Protein AF-A0A822BV31-F1 (afdb_monomer_lite)

pLDDT: mean 76.78, std 13.05, range [40.81, 90.94]

Structure (mmCIF, N/CA/C/O backbone):
data_AF-A0A822BV31-F1
#
_ent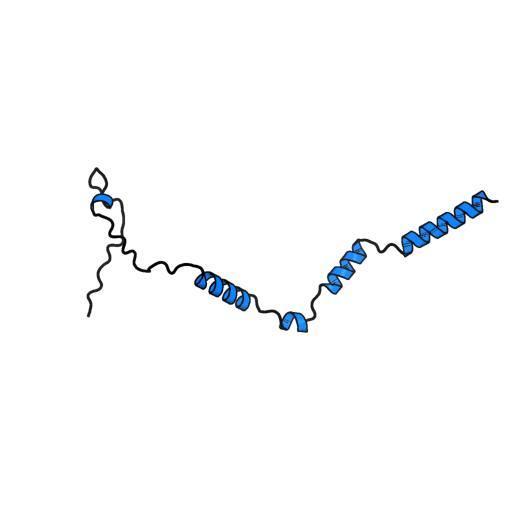ry.id   AF-A0A822BV31-F1
#
loop_
_atom_site.group_PDB
_atom_site.id
_atom_site.type_symbol
_atom_site.label_atom_id
_atom_site.label_alt_id
_atom_site.label_comp_id
_atom_site.label_asym_id
_atom_site.label_entity_id
_atom_site.label_seq_id
_atom_site.pdbx_PDB_ins_code
_atom_site.Cartn_x
_atom_site.Cartn_y
_atom_site.Cartn_z
_atom_site.occupancy
_atom_site.B_iso_or_equiv
_atom_site.auth_seq_id
_atom_site.auth_comp_id
_atom_site.auth_asym_id
_atom_site.auth_atom_id
_atom_site.pdbx_PDB_model_num
ATOM 1 N N . LYS A 1 1 ? -36.208 5.962 49.472 1.00 58.75 1 LYS A N 1
ATOM 2 C CA . LYS A 1 1 ? -35.424 4.729 49.214 1.00 58.75 1 LYS A CA 1
ATOM 3 C C . LYS A 1 1 ? -35.246 4.485 47.713 1.00 58.75 1 LYS A C 1
ATOM 5 O O . LYS A 1 1 ? -34.109 4.475 47.282 1.00 58.75 1 LYS A O 1
ATOM 10 N N . GLU A 1 2 ? -36.312 4.493 46.909 1.00 60.84 2 GLU A N 1
ATOM 11 C CA . GLU A 1 2 ? -36.282 4.353 45.431 1.00 60.84 2 GLU A CA 1
ATOM 12 C C . GLU A 1 2 ? -35.221 5.186 44.676 1.00 60.84 2 GLU A C 1
ATOM 14 O O . GLU A 1 2 ? -34.522 4.681 43.805 1.00 60.84 2 GLU A O 1
ATOM 19 N N . LYS A 1 3 ? -35.036 6.468 45.026 1.00 68.38 3 LYS A N 1
ATOM 20 C CA . LYS A 1 3 ? -34.039 7.334 44.360 1.00 68.38 3 LYS A CA 1
ATOM 21 C C . LYS A 1 3 ? -32.580 6.904 44.583 1.00 68.38 3 LYS A C 1
ATOM 23 O O . LYS A 1 3 ? -31.730 7.246 43.764 1.00 68.38 3 LYS A O 1
ATOM 28 N N . LEU A 1 4 ? -32.287 6.199 45.679 1.00 71.12 4 LEU A N 1
ATOM 29 C CA . LEU A 1 4 ? -30.947 5.679 45.974 1.00 71.12 4 LEU A CA 1
ATOM 30 C C . LEU A 1 4 ? -30.663 4.423 45.141 1.00 71.12 4 LEU A C 1
ATOM 32 O O . LEU A 1 4 ? -29.618 4.350 44.506 1.00 71.12 4 LEU A O 1
ATOM 36 N N . GLU A 1 5 ? -31.634 3.518 45.025 1.00 80.75 5 GLU A N 1
ATOM 37 C CA . GLU A 1 5 ? -31.507 2.296 44.215 1.00 80.75 5 GLU A CA 1
ATOM 38 C C . GLU A 1 5 ? -31.319 2.606 42.723 1.00 80.75 5 GLU A C 1
ATOM 40 O O . GLU A 1 5 ? -30.442 2.049 42.062 1.00 80.75 5 GLU A O 1
ATOM 45 N N . VAL A 1 6 ? -32.069 3.577 42.187 1.00 80.94 6 VAL A N 1
ATOM 46 C CA . VAL A 1 6 ? -31.901 4.026 40.792 1.00 80.94 6 VAL A CA 1
ATOM 47 C C . VAL A 1 6 ? -30.498 4.596 40.547 1.00 80.94 6 VAL A C 1
ATOM 49 O O . VAL A 1 6 ? -29.940 4.440 39.457 1.00 80.94 6 VAL A O 1
ATOM 52 N N . ARG A 1 7 ? -29.905 5.258 41.547 1.00 83.88 7 ARG A N 1
ATOM 53 C CA . ARG A 1 7 ? -28.551 5.813 41.449 1.00 83.88 7 ARG A CA 1
ATOM 54 C C . ARG A 1 7 ? -27.500 4.703 41.425 1.00 83.88 7 ARG A C 1
ATOM 56 O O . ARG A 1 7 ? -26.632 4.738 40.557 1.00 83.88 7 ARG A O 1
ATOM 63 N N . GLU A 1 8 ? -27.634 3.702 42.288 1.00 86.38 8 GLU A N 1
ATOM 64 C CA . GLU A 1 8 ? -26.735 2.542 42.334 1.00 86.38 8 GLU A CA 1
ATOM 65 C C . GLU A 1 8 ? -26.763 1.730 41.033 1.00 86.38 8 GLU A C 1
ATOM 67 O O . GLU A 1 8 ? -25.716 1.343 40.511 1.00 86.38 8 GLU A O 1
ATOM 72 N N . VAL A 1 9 ? -27.949 1.513 40.455 1.00 89.31 9 VAL A N 1
ATOM 73 C CA . VAL A 1 9 ? -28.087 0.810 39.169 1.00 89.31 9 VAL A CA 1
ATOM 74 C C . VAL A 1 9 ? -27.418 1.594 38.036 1.00 89.31 9 VAL A C 1
ATOM 76 O O . VAL A 1 9 ? -26.681 1.017 37.236 1.00 89.31 9 VAL A O 1
ATOM 79 N N . ARG A 1 10 ? -27.609 2.918 37.980 1.00 88.81 10 ARG A N 1
ATOM 80 C CA . ARG A 1 10 ? -26.950 3.775 36.976 1.00 88.81 10 ARG A CA 1
ATOM 81 C C . ARG A 1 10 ? -25.433 3.756 37.109 1.00 88.81 10 ARG A C 1
ATOM 83 O O . ARG A 1 10 ? -24.733 3.782 36.100 1.00 88.81 10 ARG A O 1
ATOM 90 N N . GLU A 1 11 ? -24.927 3.726 38.332 1.00 90.94 11 GLU A N 1
ATOM 91 C CA . GLU A 1 11 ? -23.493 3.686 38.603 1.00 90.94 11 GLU A CA 1
ATOM 92 C C . GLU A 1 11 ? -22.882 2.353 38.162 1.00 90.94 11 GLU A C 1
ATOM 94 O O . GLU A 1 11 ? -21.874 2.350 37.456 1.00 90.94 11 GLU A O 1
ATOM 99 N N . LYS A 1 12 ? -23.566 1.231 38.426 1.00 90.25 12 LYS A N 1
ATOM 100 C CA . LYS A 1 12 ? -23.186 -0.089 37.895 1.00 90.25 12 LYS A CA 1
ATOM 101 C C . LYS A 1 12 ? -23.145 -0.118 36.365 1.00 90.25 12 LYS A C 1
ATOM 103 O O . LYS A 1 12 ? -22.194 -0.646 35.796 1.00 90.25 12 LYS A O 1
ATOM 108 N N . ILE A 1 13 ? -24.136 0.475 35.695 1.00 90.06 13 ILE A N 1
ATOM 109 C CA . ILE A 1 13 ? -24.173 0.545 34.223 1.00 90.06 13 ILE A CA 1
ATOM 110 C C . ILE A 1 13 ? -22.996 1.365 33.683 1.00 90.06 13 ILE A C 1
ATOM 112 O O . ILE A 1 13 ? -22.350 0.946 32.727 1.00 90.06 13 ILE A O 1
ATOM 116 N N . LYS A 1 14 ? -22.675 2.504 34.309 1.00 89.31 14 LYS A N 1
ATOM 117 C CA . LYS A 1 14 ? -21.524 3.329 33.910 1.00 89.31 14 LYS A CA 1
ATOM 118 C C . LYS A 1 14 ? -20.204 2.582 34.061 1.00 89.31 14 LYS A C 1
ATOM 120 O O . LYS A 1 14 ? -19.396 2.607 33.141 1.00 89.31 14 LYS A O 1
ATOM 125 N N . GLN A 1 15 ? -20.006 1.898 35.186 1.00 88.75 15 GLN A N 1
ATOM 126 C CA . GLN A 1 15 ? -18.801 1.095 35.406 1.00 88.75 15 GLN A CA 1
ATOM 127 C C . GLN A 1 15 ? -18.683 -0.029 34.375 1.00 88.75 15 GLN A C 1
ATOM 129 O O . GLN A 1 15 ? -17.609 -0.259 33.830 1.00 88.75 15 GLN A O 1
ATOM 134 N N . ARG A 1 16 ? -19.802 -0.675 34.033 1.00 86.69 16 ARG A N 1
ATOM 135 C CA . ARG A 1 16 ? -19.835 -1.689 32.979 1.00 86.69 16 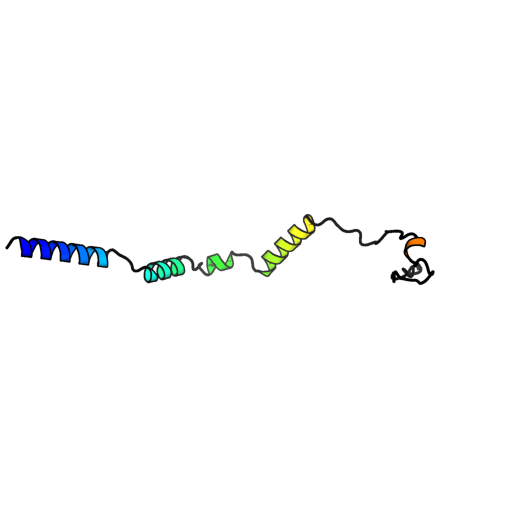ARG A CA 1
ATOM 136 C C . ARG A 1 16 ? -19.449 -1.117 31.614 1.00 86.69 16 ARG A C 1
ATOM 138 O O . ARG A 1 16 ? -18.607 -1.699 30.946 1.00 86.69 16 ARG A O 1
ATOM 145 N N . ALA A 1 17 ? -19.993 0.043 31.244 1.00 85.00 17 ALA A N 1
ATOM 146 C CA . ALA A 1 17 ? -19.651 0.710 29.990 1.00 85.00 17 ALA A CA 1
ATOM 147 C C . ALA A 1 17 ? -18.162 1.084 29.921 1.00 85.00 17 ALA A C 1
ATOM 149 O O . ALA A 1 17 ? -17.539 0.897 28.883 1.00 85.00 17 ALA A O 1
ATOM 150 N N . ILE A 1 18 ? -17.575 1.561 31.023 1.00 86.50 18 ILE A N 1
ATOM 151 C CA . ILE A 1 18 ? -16.140 1.880 31.094 1.00 86.50 18 ILE A CA 1
ATOM 152 C C . ILE A 1 18 ? -15.290 0.609 30.958 1.00 86.50 18 ILE A C 1
ATOM 154 O O . ILE A 1 18 ? -14.300 0.623 30.236 1.00 86.50 18 ILE A O 1
ATOM 158 N N . ASN A 1 19 ? -15.689 -0.489 31.605 1.00 82.94 19 ASN A N 1
ATOM 159 C CA . ASN A 1 19 ? -14.956 -1.757 31.559 1.00 82.94 19 ASN A CA 1
ATOM 160 C C . ASN A 1 19 ? -15.041 -2.456 30.194 1.00 82.94 19 ASN A C 1
ATOM 162 O O . ASN A 1 19 ? -14.090 -3.117 29.790 1.00 82.94 19 ASN A O 1
ATOM 166 N N . GLU A 1 20 ? -16.177 -2.338 29.503 1.00 79.81 20 GLU A N 1
ATOM 167 C CA . GLU A 1 20 ? -16.387 -2.915 28.169 1.00 79.81 20 GLU A CA 1
ATOM 168 C C . GLU A 1 20 ? -15.815 -2.026 27.052 1.00 79.81 20 GLU A C 1
ATOM 170 O O . GLU A 1 20 ? -15.512 -2.521 25.968 1.00 79.81 20 GLU A O 1
ATOM 175 N N . THR A 1 21 ? -15.634 -0.723 27.302 1.00 86.25 21 THR A N 1
ATOM 176 C CA . THR A 1 21 ? -15.044 0.197 26.324 1.00 86.25 21 THR A CA 1
ATOM 177 C C . THR A 1 21 ? -13.528 0.086 26.355 1.00 86.25 21 THR A C 1
ATOM 179 O O . THR A 1 21 ? -12.857 0.644 27.225 1.00 86.25 21 THR A O 1
ATOM 182 N N . THR A 1 22 ? -12.963 -0.584 25.358 1.00 82.69 22 THR A N 1
ATOM 183 C CA . THR A 1 22 ? -11.524 -0.539 25.110 1.00 82.69 22 THR A CA 1
ATOM 184 C C . THR A 1 22 ? -11.123 0.893 24.736 1.00 82.69 22 THR A C 1
ATOM 186 O O . THR A 1 22 ? -11.697 1.461 23.802 1.00 82.69 22 THR A O 1
ATOM 189 N N . PRO A 1 23 ? -10.149 1.516 25.425 1.00 86.81 23 PRO A N 1
ATOM 190 C CA . PRO A 1 23 ? -9.672 2.837 25.040 1.00 86.81 23 PRO A CA 1
ATOM 191 C C . PRO A 1 23 ? -9.118 2.821 23.614 1.00 86.81 23 PRO A C 1
ATOM 193 O O . PRO A 1 23 ? -8.380 1.908 23.251 1.00 86.81 23 PRO A O 1
ATOM 196 N N . ILE A 1 24 ? -9.408 3.867 22.835 1.00 81.75 24 ILE A N 1
ATOM 197 C CA . ILE A 1 24 ? -8.921 4.021 21.454 1.00 81.75 24 ILE A CA 1
ATOM 198 C C . ILE A 1 24 ? -7.404 3.762 21.323 1.00 81.75 24 ILE A C 1
ATOM 200 O O . ILE A 1 24 ? -7.031 3.019 20.418 1.00 81.75 24 ILE A O 1
ATOM 204 N N . PRO A 1 25 ? -6.521 4.272 22.213 1.0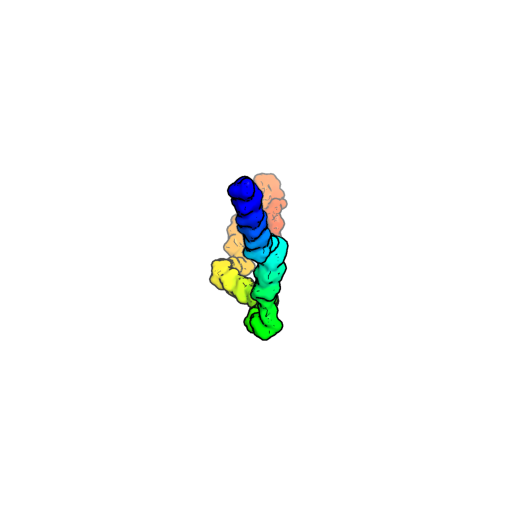0 87.31 25 PRO A N 1
ATOM 205 C CA . PRO A 1 25 ? -5.086 3.982 22.125 1.00 87.31 25 PRO A CA 1
ATOM 206 C C . PRO A 1 25 ? -4.762 2.484 22.171 1.00 87.31 25 PRO A C 1
ATOM 208 O O . PRO A 1 25 ? -3.948 2.004 21.395 1.00 87.31 25 PRO A O 1
ATOM 211 N N . ARG A 1 26 ? -5.469 1.727 23.016 1.00 88.19 26 ARG A N 1
ATOM 212 C CA . ARG A 1 26 ? -5.266 0.284 23.160 1.00 88.19 26 ARG A CA 1
ATOM 213 C C . ARG A 1 26 ? -5.701 -0.485 21.912 1.00 88.19 26 ARG A C 1
ATOM 215 O O . ARG A 1 26 ? -5.053 -1.456 21.549 1.00 88.19 26 ARG A O 1
ATOM 222 N N . ILE A 1 27 ? -6.754 -0.022 21.234 1.00 89.50 27 ILE A N 1
ATOM 223 C CA . ILE A 1 27 ? -7.177 -0.580 19.941 1.00 89.50 27 ILE A CA 1
ATOM 224 C C . ILE A 1 27 ? -6.071 -0.376 18.899 1.00 89.50 27 ILE A C 1
ATOM 226 O O . ILE A 1 27 ? -5.728 -1.314 18.187 1.00 89.50 27 ILE A O 1
ATOM 230 N N . TYR A 1 28 ? -5.478 0.821 18.834 1.00 88.69 28 TYR A N 1
ATOM 231 C CA . TYR A 1 28 ? -4.364 1.080 17.918 1.00 88.69 28 TYR A CA 1
ATOM 232 C C . TYR A 1 28 ? -3.162 0.175 18.198 1.00 88.69 28 TYR A C 1
ATOM 234 O O . TYR A 1 28 ? -2.613 -0.393 17.259 1.00 88.69 28 TYR A O 1
ATOM 242 N N . ASP A 1 29 ? -2.781 0.000 19.463 1.00 90.12 29 ASP A N 1
ATOM 243 C CA . ASP A 1 29 ? -1.665 -0.877 19.834 1.00 90.12 29 ASP A CA 1
ATOM 244 C C . ASP A 1 29 ? -1.928 -2.338 19.432 1.00 90.12 29 ASP A C 1
ATOM 246 O O . ASP A 1 29 ? -1.044 -3.005 18.890 1.00 90.12 29 ASP A O 1
ATOM 250 N N . GLU A 1 30 ? -3.153 -2.830 19.643 1.00 88.62 30 GLU A N 1
ATOM 251 C CA . GLU A 1 30 ? -3.568 -4.180 19.247 1.00 88.62 30 GLU A CA 1
ATOM 252 C C . GLU A 1 30 ? -3.539 -4.374 17.723 1.00 88.62 30 GLU A C 1
ATOM 254 O O . GLU A 1 30 ? -3.057 -5.402 17.244 1.00 88.62 30 GLU A O 1
ATOM 259 N N . GLU A 1 31 ? -4.009 -3.397 16.946 1.00 86.50 31 GLU A N 1
ATOM 260 C CA . GLU A 1 31 ? -3.973 -3.458 15.479 1.00 86.50 31 GLU A CA 1
ATOM 261 C C . GLU A 1 31 ? -2.545 -3.347 14.933 1.00 86.50 31 GLU A C 1
ATOM 263 O O . GLU A 1 31 ? -2.164 -4.108 14.043 1.00 86.50 31 GLU A O 1
ATOM 268 N N . CYS A 1 32 ? -1.713 -2.476 15.511 1.00 85.81 32 CYS A N 1
ATOM 269 C CA . CYS A 1 32 ? -0.292 -2.389 15.177 1.00 85.81 32 CYS A CA 1
ATOM 270 C C . CYS A 1 32 ? 0.427 -3.713 15.458 1.00 85.81 32 CYS A C 1
ATOM 272 O O . CYS A 1 32 ? 1.205 -4.170 14.623 1.00 85.81 32 CYS A O 1
ATOM 274 N N . ALA A 1 33 ? 0.139 -4.361 16.591 1.00 85.94 33 ALA A N 1
ATOM 275 C CA . ALA A 1 33 ? 0.707 -5.664 16.927 1.00 85.94 33 ALA A CA 1
ATOM 276 C C . ALA A 1 33 ? 0.264 -6.768 15.951 1.00 85.94 33 ALA A C 1
ATOM 278 O O . ALA A 1 33 ? 1.080 -7.610 15.579 1.00 85.94 33 ALA A O 1
ATOM 279 N N . LYS A 1 34 ? -0.996 -6.752 15.492 1.00 83.06 34 LYS A N 1
ATOM 280 C CA . LYS A 1 34 ? -1.504 -7.691 14.471 1.00 83.06 34 LYS A CA 1
ATOM 281 C C . LYS A 1 34 ? -0.919 -7.436 13.081 1.00 83.06 34 LYS A C 1
ATOM 283 O O . LYS A 1 34 ? -0.751 -8.380 12.314 1.00 83.06 34 LYS A O 1
ATOM 288 N N . ALA A 1 35 ? -0.634 -6.177 12.751 1.00 79.62 35 ALA A N 1
ATOM 289 C CA . ALA A 1 35 ? -0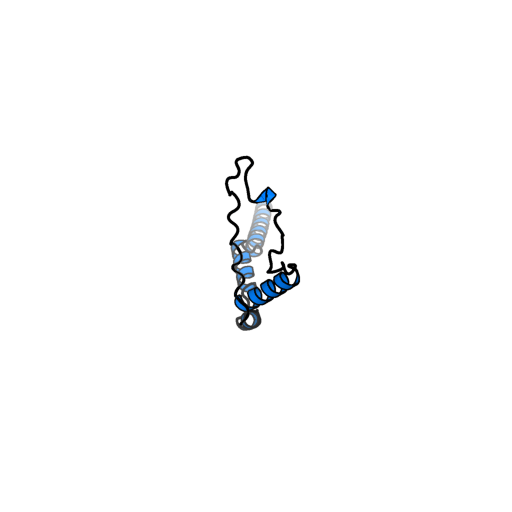.077 -5.780 11.460 1.00 79.62 35 ALA A CA 1
ATOM 290 C C . ALA A 1 35 ? 1.410 -6.140 11.309 1.00 79.62 35 ALA A C 1
ATOM 292 O O . ALA A 1 35 ? 1.928 -6.151 10.190 1.00 79.62 35 ALA A O 1
ATOM 293 N N . MET A 1 36 ? 2.103 -6.446 12.411 1.00 82.00 36 MET A N 1
ATOM 294 C CA . MET A 1 36 ? 3.477 -6.931 12.356 1.00 82.00 36 MET A CA 1
ATOM 295 C C . MET A 1 36 ? 3.504 -8.314 11.708 1.00 82.00 36 MET A C 1
ATOM 297 O O . MET A 1 36 ? 3.062 -9.312 12.276 1.00 82.00 36 MET A O 1
ATOM 301 N N . LEU A 1 37 ? 4.043 -8.370 10.493 1.00 81.81 37 LEU A N 1
ATOM 302 C CA . LEU A 1 37 ? 4.286 -9.626 9.802 1.00 81.81 37 LEU A CA 1
ATOM 303 C C . LEU A 1 37 ? 5.327 -10.443 10.572 1.00 81.81 37 LEU A C 1
ATOM 305 O O . LEU A 1 37 ? 6.319 -9.909 11.070 1.00 81.81 37 LEU A O 1
ATOM 309 N N . SER A 1 38 ? 5.129 -11.760 10.641 1.00 84.44 38 SER A N 1
ATOM 310 C CA . SER A 1 38 ? 6.155 -12.655 11.169 1.00 84.44 38 SER A CA 1
ATOM 311 C C . SER A 1 38 ? 7.414 -12.589 10.300 1.00 84.44 38 SER A C 1
ATOM 313 O O . SER A 1 38 ? 7.339 -12.383 9.088 1.00 84.44 38 SER A O 1
ATOM 315 N N . ASN A 1 39 ? 8.584 -12.848 10.890 1.00 83.31 39 ASN A N 1
ATOM 316 C CA . ASN A 1 39 ? 9.845 -12.888 10.136 1.00 83.31 39 ASN A CA 1
ATOM 317 C C . ASN A 1 39 ? 9.790 -13.869 8.951 1.00 83.31 39 ASN A C 1
ATOM 319 O O . ASN A 1 39 ? 10.415 -13.634 7.922 1.00 83.31 39 ASN A O 1
ATOM 323 N N . THR A 1 40 ? 9.008 -14.948 9.072 1.00 85.50 40 THR A N 1
ATOM 324 C CA . THR A 1 40 ? 8.778 -15.905 7.984 1.00 85.50 40 THR A CA 1
ATOM 325 C C . THR A 1 40 ? 7.940 -15.314 6.853 1.00 85.50 40 THR A C 1
ATOM 327 O O . THR A 1 40 ? 8.269 -15.532 5.693 1.00 85.50 40 THR A O 1
ATOM 330 N N . ALA A 1 41 ? 6.899 -14.536 7.164 1.00 83.50 41 ALA A N 1
ATOM 331 C CA . ALA A 1 41 ? 6.097 -13.838 6.162 1.00 83.50 41 ALA A CA 1
ATOM 332 C C . ALA A 1 41 ? 6.901 -12.730 5.463 1.00 83.50 41 ALA A C 1
ATOM 334 O O . ALA A 1 41 ? 6.813 -12.589 4.246 1.00 83.50 41 ALA A O 1
ATOM 335 N N . ILE A 1 42 ? 7.738 -11.998 6.208 1.00 84.44 42 ILE A N 1
ATOM 336 C CA . ILE A 1 42 ? 8.631 -10.971 5.649 1.00 84.44 42 ILE A CA 1
ATOM 337 C C . ILE A 1 42 ? 9.643 -11.598 4.682 1.00 84.44 42 ILE A C 1
ATOM 339 O O . ILE A 1 42 ? 9.882 -11.042 3.617 1.00 84.44 42 ILE A O 1
ATOM 343 N N . ALA A 1 43 ? 10.193 -12.771 5.007 1.00 83.88 43 ALA A N 1
ATOM 344 C CA . ALA A 1 43 ? 11.163 -13.461 4.154 1.00 83.88 43 ALA A CA 1
ATOM 345 C C . ALA A 1 43 ? 10.588 -13.949 2.808 1.00 83.88 43 ALA A C 1
ATOM 347 O O . ALA A 1 43 ? 11.356 -14.222 1.889 1.00 83.88 43 ALA A O 1
ATOM 348 N N . ILE A 1 44 ? 9.260 -14.074 2.685 1.00 90.69 44 ILE A N 1
ATOM 349 C CA . ILE A 1 44 ? 8.582 -14.431 1.426 1.00 90.69 44 ILE A CA 1
ATOM 350 C C . ILE A 1 44 ? 8.410 -13.199 0.523 1.00 90.69 44 ILE A C 1
ATOM 352 O O . ILE A 1 44 ? 8.275 -13.340 -0.694 1.00 90.69 44 ILE A O 1
ATOM 356 N N . LEU A 1 45 ? 8.394 -11.991 1.097 1.00 87.88 45 LEU A N 1
ATOM 357 C CA . LEU A 1 45 ? 8.225 -10.771 0.319 1.00 87.88 45 LEU A CA 1
ATOM 358 C C . LEU A 1 45 ? 9.467 -10.508 -0.546 1.00 87.88 45 LEU A C 1
ATOM 360 O O . LEU A 1 45 ? 10.594 -10.676 -0.075 1.00 87.88 45 LEU A O 1
ATOM 364 N N . PRO A 1 46 ? 9.280 -10.066 -1.802 1.00 88.94 46 PRO A N 1
ATOM 365 C CA . PRO A 1 46 ? 10.395 -9.701 -2.659 1.00 88.94 46 PRO A CA 1
ATOM 366 C C . PRO A 1 46 ? 11.161 -8.523 -2.058 1.00 88.94 46 PRO A C 1
ATOM 368 O O . PRO A 1 46 ? 10.577 -7.582 -1.509 1.00 88.94 46 PRO A O 1
ATOM 371 N N . SER A 1 47 ? 12.480 -8.552 -2.213 1.00 89.00 47 SER A N 1
ATOM 372 C CA . SER A 1 47 ? 13.332 -7.429 -1.841 1.00 89.00 47 SER A CA 1
ATOM 373 C C . SER A 1 47 ? 12.989 -6.184 -2.664 1.00 89.00 47 SER A C 1
ATOM 375 O O . SER A 1 47 ? 12.491 -6.258 -3.792 1.00 89.00 47 SER A O 1
ATOM 377 N N . GLU A 1 48 ? 13.327 -5.008 -2.135 1.00 88.19 48 GLU A N 1
ATOM 378 C CA . GLU A 1 48 ? 13.169 -3.738 -2.854 1.00 88.19 48 GLU A CA 1
ATOM 379 C C . GLU A 1 48 ? 13.841 -3.781 -4.237 1.00 88.19 48 GLU A C 1
ATOM 381 O O . GLU A 1 48 ? 13.296 -3.306 -5.236 1.00 88.19 48 GLU A O 1
ATOM 386 N N . ARG A 1 49 ? 15.016 -4.414 -4.317 1.00 90.19 49 ARG A N 1
ATOM 387 C CA . ARG A 1 49 ? 15.755 -4.582 -5.569 1.00 90.19 49 ARG A CA 1
ATOM 388 C C . ARG A 1 49 ? 14.976 -5.416 -6.587 1.00 90.19 49 ARG A C 1
ATOM 390 O O . ARG A 1 49 ? 14.959 -5.061 -7.766 1.00 90.19 49 ARG A O 1
ATOM 397 N N . GLU A 1 50 ? 14.341 -6.500 -6.150 1.00 90.00 50 GLU A N 1
ATOM 398 C CA . GLU A 1 50 ? 13.527 -7.366 -7.010 1.00 90.00 50 GLU A CA 1
ATOM 399 C C . GLU A 1 50 ? 12.260 -6.654 -7.486 1.00 90.00 50 GLU A C 1
ATOM 401 O O . GLU A 1 50 ? 11.959 -6.691 -8.682 1.00 90.00 50 GLU A O 1
ATOM 406 N N . MET A 1 51 ? 11.579 -5.920 -6.599 1.00 90.75 51 MET A N 1
ATOM 407 C CA . MET A 1 51 ? 10.442 -5.076 -6.983 1.00 90.75 51 MET A CA 1
ATOM 408 C C . MET A 1 51 ? 10.838 -4.034 -8.032 1.00 90.75 51 MET A C 1
ATOM 410 O O . MET A 1 51 ? 10.202 -3.944 -9.084 1.00 90.75 51 MET A O 1
ATOM 414 N N . ASN A 1 52 ? 11.914 -3.283 -7.789 1.00 89.44 52 ASN A N 1
ATOM 415 C CA . ASN A 1 52 ? 12.382 -2.251 -8.714 1.00 89.44 52 ASN A CA 1
ATOM 416 C C . ASN A 1 52 ? 12.801 -2.841 -10.065 1.00 89.44 52 ASN A C 1
ATOM 418 O O . ASN A 1 52 ? 12.507 -2.260 -11.111 1.00 89.44 52 ASN A O 1
ATOM 422 N N . SER A 1 53 ? 13.440 -4.014 -10.067 1.00 90.00 53 SER A N 1
ATOM 423 C CA . SER A 1 53 ? 13.774 -4.732 -11.300 1.00 90.00 53 SER A CA 1
ATOM 424 C C . SER A 1 53 ? 12.519 -5.113 -12.092 1.00 90.00 53 SER A C 1
ATOM 426 O O . SER A 1 53 ? 12.447 -4.832 -13.292 1.00 90.00 53 SER A O 1
ATOM 428 N N . GLY A 1 54 ? 11.506 -5.679 -11.427 1.00 89.38 54 GLY A N 1
ATOM 429 C CA . GLY A 1 54 ? 10.231 -6.042 -12.051 1.00 89.38 54 GLY A CA 1
ATOM 430 C C . GLY A 1 54 ? 9.489 -4.835 -12.628 1.00 89.38 54 GLY A C 1
ATOM 431 O O . GLY A 1 54 ? 9.073 -4.864 -13.788 1.00 89.38 54 GLY A O 1
ATOM 432 N N . ILE A 1 55 ? 9.398 -3.745 -11.860 1.00 87.94 55 ILE A N 1
ATOM 433 C CA . ILE A 1 55 ? 8.765 -2.489 -12.291 1.00 87.94 55 ILE A CA 1
ATOM 434 C C . ILE A 1 55 ? 9.492 -1.901 -13.500 1.00 87.94 55 ILE A C 1
ATOM 436 O O . ILE A 1 55 ? 8.850 -1.529 -14.482 1.00 87.94 55 ILE A O 1
ATOM 440 N N . ASN A 1 56 ? 10.824 -1.832 -13.461 1.00 83.50 56 ASN A N 1
ATOM 441 C CA . ASN A 1 56 ? 11.604 -1.299 -14.575 1.00 83.50 56 ASN A CA 1
ATOM 442 C C . ASN A 1 56 ? 11.440 -2.158 -15.828 1.00 83.50 56 ASN A C 1
ATOM 444 O O . ASN A 1 56 ? 11.243 -1.615 -16.910 1.00 83.50 56 ASN A O 1
ATOM 448 N N . LYS A 1 57 ? 11.424 -3.487 -15.689 1.00 85.62 57 LYS A N 1
ATOM 449 C CA . LYS A 1 57 ? 11.189 -4.400 -16.812 1.00 85.62 57 LYS A CA 1
ATOM 450 C C . LYS A 1 57 ? 9.798 -4.209 -17.424 1.00 85.62 57 LYS A C 1
ATOM 452 O O . LYS A 1 57 ? 9.680 -4.147 -18.645 1.00 85.62 57 LYS A O 1
ATOM 457 N N . ALA A 1 58 ? 8.765 -4.062 -16.592 1.00 85.50 58 ALA A N 1
ATOM 458 C CA . ALA A 1 58 ? 7.405 -3.780 -17.049 1.00 85.50 58 ALA A CA 1
ATOM 459 C C . ALA A 1 58 ? 7.310 -2.419 -17.758 1.00 85.50 58 ALA A C 1
ATOM 461 O O . ALA A 1 58 ? 6.714 -2.321 -18.827 1.00 85.50 58 ALA A O 1
ATOM 462 N N . ARG A 1 59 ? 7.954 -1.381 -17.211 1.00 81.44 59 ARG A N 1
ATOM 463 C CA . ARG A 1 59 ? 8.027 -0.055 -17.844 1.00 81.44 59 ARG A CA 1
ATOM 464 C C . ARG A 1 59 ? 8.732 -0.116 -19.193 1.00 81.44 59 ARG A C 1
ATOM 466 O O . ARG A 1 59 ? 8.178 0.386 -20.161 1.00 81.44 59 ARG A O 1
ATOM 473 N N . CYS A 1 60 ? 9.884 -0.782 -19.274 1.00 76.94 60 CYS A N 1
ATOM 474 C CA . CYS A 1 60 ? 10.622 -0.962 -20.525 1.00 76.94 60 CYS A CA 1
ATOM 475 C C . CYS A 1 60 ? 9.807 -1.701 -21.594 1.00 76.94 60 CYS A C 1
ATOM 477 O O . CYS A 1 60 ? 9.958 -1.405 -22.773 1.00 76.94 60 CYS A O 1
ATOM 479 N N . ALA A 1 61 ? 8.943 -2.641 -21.198 1.00 76.12 61 ALA A N 1
ATOM 480 C CA . ALA A 1 61 ? 8.062 -3.347 -22.129 1.00 76.12 61 ALA A CA 1
ATOM 481 C C . ALA A 1 61 ? 6.951 -2.451 -22.707 1.00 76.12 61 ALA A C 1
ATOM 483 O O . ALA A 1 61 ? 6.479 -2.707 -23.811 1.00 76.12 61 ALA A O 1
ATOM 484 N N . ILE A 1 62 ? 6.528 -1.417 -21.971 1.00 76.75 62 ILE A N 1
ATOM 485 C CA . ILE A 1 62 ? 5.472 -0.481 -22.390 1.00 76.75 62 ILE A CA 1
ATOM 486 C C . ILE A 1 62 ? 6.062 0.717 -23.140 1.00 76.75 62 ILE A C 1
ATOM 488 O O . ILE A 1 62 ? 5.439 1.239 -24.064 1.00 76.75 62 ILE A O 1
ATOM 492 N N . THR A 1 63 ? 7.250 1.182 -22.749 1.00 69.88 63 THR A N 1
ATOM 493 C CA . THR A 1 63 ? 7.891 2.322 -23.404 1.00 69.88 63 THR A CA 1
ATOM 494 C C . THR A 1 63 ? 8.300 1.945 -24.825 1.00 69.88 63 THR A C 1
ATOM 496 O O . THR A 1 63 ? 9.070 0.995 -24.989 1.00 69.88 63 THR A O 1
ATOM 499 N N . PRO A 1 64 ? 7.843 2.681 -25.853 1.00 64.81 64 PRO A N 1
ATOM 500 C CA . PRO A 1 64 ? 8.275 2.427 -27.216 1.00 64.81 64 PRO A CA 1
ATOM 501 C C . PRO A 1 64 ? 9.791 2.605 -27.304 1.00 64.81 64 PRO A C 1
ATOM 503 O O . PRO A 1 64 ? 10.350 3.554 -26.749 1.00 64.81 64 PRO A O 1
ATOM 506 N N . ILE A 1 65 ? 10.455 1.684 -28.003 1.00 69.94 65 ILE A N 1
ATOM 507 C CA . ILE A 1 65 ? 11.884 1.796 -28.289 1.00 69.94 65 ILE A CA 1
ATOM 508 C C . ILE A 1 65 ? 12.061 3.038 -29.159 1.00 69.94 65 ILE A C 1
ATOM 510 O O . ILE A 1 65 ? 11.690 3.044 -30.332 1.00 69.94 65 ILE A O 1
ATOM 514 N N . ILE A 1 66 ? 12.599 4.105 -28.568 1.00 67.44 66 ILE A N 1
ATOM 515 C CA . ILE A 1 66 ? 12.985 5.290 -29.326 1.00 67.44 66 ILE A CA 1
ATOM 516 C C . ILE A 1 66 ? 14.193 4.878 -30.173 1.00 67.44 66 ILE A C 1
ATOM 518 O O . ILE A 1 66 ? 15.159 4.344 -29.616 1.00 67.44 66 ILE A O 1
ATOM 522 N N . PRO A 1 67 ? 14.162 5.079 -31.500 1.00 68.06 67 PRO A N 1
ATOM 523 C CA . PRO A 1 67 ? 15.306 4.772 -32.340 1.00 68.06 67 PRO A CA 1
ATOM 524 C C . PRO A 1 67 ? 16.532 5.539 -31.832 1.00 68.06 67 PRO A C 1
ATOM 526 O O . PRO A 1 67 ? 16.503 6.755 -31.659 1.00 68.06 67 PRO A O 1
ATOM 529 N N . THR A 1 68 ? 17.622 4.811 -31.588 1.00 66.00 68 THR A N 1
ATOM 530 C CA . THR A 1 68 ? 18.915 5.357 -31.135 1.00 66.00 68 THR A CA 1
ATOM 531 C C . THR A 1 68 ? 19.524 6.314 -32.149 1.00 66.00 68 THR A C 1
ATOM 533 O O . THR A 1 68 ? 20.390 7.120 -31.820 1.00 66.00 68 THR A O 1
ATOM 536 N N . THR A 1 69 ? 19.089 6.211 -33.397 1.00 66.56 69 THR A N 1
ATOM 537 C CA . THR A 1 69 ? 19.494 7.100 -34.465 1.00 66.56 69 THR A CA 1
ATOM 538 C C . THR A 1 69 ? 18.511 8.260 -34.526 1.00 66.56 69 THR A C 1
ATOM 540 O O . THR A 1 69 ? 17.344 8.075 -34.878 1.00 66.56 69 THR A O 1
ATOM 543 N N . GLN A 1 70 ? 18.992 9.467 -34.239 1.00 60.88 70 GLN A N 1
ATOM 544 C CA . GLN A 1 70 ? 18.316 10.697 -34.639 1.00 60.88 70 GLN A CA 1
ATOM 545 C C . GLN A 1 70 ? 18.414 10.826 -36.171 1.00 60.88 70 GLN A C 1
ATOM 547 O O . GLN A 1 70 ? 19.137 11.669 -36.683 1.00 60.88 70 GLN A O 1
ATOM 552 N N . LEU A 1 71 ? 17.714 9.964 -36.918 1.00 61.06 71 LEU A N 1
ATOM 553 C CA . LEU A 1 71 ? 17.537 10.082 -38.375 1.00 61.06 71 LEU A CA 1
ATOM 554 C C . LEU A 1 71 ? 16.480 11.147 -38.685 1.00 61.06 71 LEU A C 1
ATOM 556 O O . LEU A 1 71 ? 15.579 10.942 -39.493 1.00 61.06 71 LEU A O 1
ATOM 560 N N . PHE A 1 72 ? 16.545 12.273 -37.985 1.00 61.59 72 PHE A N 1
ATOM 561 C CA . PHE A 1 72 ? 15.858 13.460 -38.440 1.00 61.59 72 PHE A CA 1
ATOM 562 C C . PHE A 1 72 ? 16.863 14.177 -39.322 1.00 61.59 72 PHE A C 1
ATOM 564 O O . PHE A 1 72 ? 17.781 14.822 -38.823 1.00 61.59 72 PHE A O 1
ATOM 571 N N . ASP A 1 73 ? 16.709 14.017 -40.634 1.00 63.78 73 ASP A N 1
ATOM 572 C CA . ASP A 1 73 ? 17.396 14.864 -41.599 1.00 63.78 73 ASP A CA 1
ATOM 573 C C . ASP A 1 73 ? 16.855 16.282 -41.412 1.00 63.78 73 ASP A C 1
ATOM 575 O O . ASP A 1 73 ? 15.829 16.666 -41.973 1.00 63.78 73 ASP A O 1
ATOM 579 N N . ILE A 1 74 ? 17.505 17.045 -40.534 1.00 67.88 74 ILE A N 1
ATOM 580 C CA . ILE A 1 74 ? 17.178 18.448 -40.315 1.00 67.88 74 ILE A CA 1
ATOM 581 C C . ILE A 1 74 ? 17.581 19.176 -41.599 1.00 67.88 74 ILE A C 1
ATOM 583 O O . ILE A 1 74 ? 18.773 19.197 -41.921 1.00 67.88 74 ILE A O 1
ATOM 587 N N . PRO A 1 75 ? 16.635 19.763 -42.356 1.00 72.25 75 PRO A N 1
ATOM 588 C CA . PRO A 1 75 ? 16.986 20.425 -43.601 1.00 72.25 75 PRO A CA 1
ATOM 589 C C . PRO A 1 75 ? 17.970 21.561 -43.319 1.00 72.25 75 PRO A C 1
ATOM 591 O O . PRO A 1 75 ? 17.853 22.254 -42.308 1.00 72.25 75 PRO A O 1
ATOM 594 N N . GLU A 1 76 ? 18.924 21.792 -44.220 1.00 69.00 76 GLU A N 1
ATOM 595 C CA . GLU A 1 76 ? 19.990 22.781 -44.003 1.00 69.00 76 GLU A CA 1
ATOM 596 C C . GLU A 1 76 ? 19.444 24.202 -43.757 1.00 69.00 76 GLU A C 1
ATOM 598 O O . GLU A 1 76 ? 20.059 25.011 -43.066 1.00 69.00 76 GLU A O 1
ATOM 603 N N . SER A 1 77 ? 18.242 24.502 -44.253 1.00 70.94 77 SER A N 1
ATOM 604 C CA . SER A 1 77 ? 17.546 25.762 -43.980 1.00 70.94 77 SER A CA 1
ATOM 605 C C . SER A 1 77 ? 17.206 25.977 -42.501 1.00 70.94 77 SER A C 1
ATOM 607 O O . SER A 1 77 ? 17.037 27.116 -42.085 1.00 70.94 77 SER A O 1
ATOM 609 N N . TYR A 1 78 ? 17.109 24.907 -41.709 1.00 70.75 78 TYR A N 1
ATOM 610 C CA . TYR A 1 78 ? 16.783 24.942 -40.282 1.00 70.75 78 TYR A CA 1
ATOM 611 C C . TYR A 1 78 ? 18.021 24.937 -39.383 1.00 70.75 78 TYR A C 1
ATOM 613 O O . TYR A 1 78 ? 17.871 25.055 -38.173 1.00 70.75 78 TYR A O 1
ATOM 621 N N . SER A 1 79 ? 19.237 24.807 -39.922 1.00 67.88 79 SER A N 1
ATOM 622 C CA . SER A 1 79 ? 20.467 24.902 -39.119 1.00 67.88 79 SER A CA 1
ATOM 623 C C . SER A 1 79 ? 21.001 26.335 -39.014 1.00 67.88 79 SER A C 1
ATOM 625 O O . SER A 1 79 ? 21.812 26.645 -38.132 1.00 67.88 79 SER A O 1
ATOM 627 N N . LYS A 1 80 ? 20.520 27.230 -39.889 1.00 78.81 80 LYS A N 1
ATOM 628 C CA . LYS A 1 80 ? 20.971 28.619 -40.015 1.00 78.81 80 LYS A CA 1
ATOM 629 C C . LYS A 1 80 ? 19.826 29.589 -39.731 1.00 78.81 80 LYS A C 1
ATOM 631 O O . LYS A 1 80 ? 18.684 29.372 -40.116 1.00 78.81 80 LYS A O 1
ATOM 636 N N . THR A 1 81 ? 20.147 30.686 -39.060 1.00 76.44 81 THR A N 1
ATOM 637 C CA . THR A 1 81 ? 19.228 31.820 -38.875 1.00 76.44 81 THR A CA 1
ATOM 638 C C . THR A 1 81 ? 19.036 32.595 -40.180 1.00 76.44 81 THR A C 1
ATOM 640 O O . THR A 1 81 ? 19.813 32.445 -41.124 1.00 76.44 81 THR A O 1
ATOM 643 N N . LEU A 1 82 ? 18.053 33.503 -40.219 1.00 79.00 82 LEU A N 1
ATOM 644 C CA . LEU A 1 82 ? 17.834 34.418 -41.352 1.00 79.00 82 LEU A CA 1
ATOM 645 C C . LEU A 1 82 ? 19.098 35.232 -41.711 1.00 79.00 82 LEU A C 1
ATOM 647 O O . LEU A 1 82 ? 19.338 35.539 -42.875 1.00 79.00 82 LEU A O 1
ATOM 651 N N . ASN A 1 83 ? 19.952 35.498 -40.716 1.00 80.81 83 ASN A N 1
ATOM 652 C CA . ASN A 1 83 ? 21.227 36.205 -40.861 1.00 80.81 83 ASN A CA 1
ATOM 653 C C . ASN A 1 83 ? 22.411 35.272 -41.184 1.00 80.81 83 ASN A C 1
ATOM 655 O O . ASN A 1 83 ? 23.560 35.686 -41.077 1.00 80.81 83 ASN A O 1
ATOM 659 N N . LYS A 1 84 ? 22.145 34.014 -41.564 1.00 76.69 84 LYS A N 1
ATOM 660 C CA . LYS A 1 84 ? 23.129 32.962 -41.890 1.00 76.69 84 LYS A CA 1
ATOM 661 C C . LYS A 1 84 ? 24.046 32.527 -40.741 1.00 76.69 84 LYS A C 1
ATOM 663 O O . LYS A 1 84 ? 24.987 31.776 -40.981 1.00 76.69 84 LYS A O 1
ATOM 668 N N . ASN A 1 85 ? 23.755 32.923 -39.506 1.00 77.06 85 ASN A N 1
ATOM 669 C CA . ASN A 1 85 ? 24.479 32.418 -38.342 1.00 77.06 85 ASN A CA 1
ATOM 670 C C . ASN A 1 85 ? 24.007 30.995 -38.023 1.00 77.06 85 ASN A C 1
ATOM 672 O O . ASN A 1 85 ? 22.794 30.758 -37.988 1.00 77.06 85 ASN A O 1
ATOM 676 N N . GLU A 1 86 ? 24.941 30.073 -37.786 1.00 73.88 86 GLU A N 1
ATOM 677 C CA . GLU A 1 86 ? 24.640 28.735 -37.263 1.00 73.88 86 GLU A CA 1
ATOM 678 C C . GLU A 1 86 ? 24.036 28.884 -35.858 1.00 73.88 86 GLU A C 1
ATOM 680 O O . GLU A 1 86 ? 24.639 29.515 -34.991 1.00 73.88 86 GLU A O 1
ATOM 685 N N . PHE A 1 87 ? 22.830 28.353 -35.634 1.00 72.50 87 PHE A N 1
ATOM 686 C CA . PHE A 1 87 ? 22.197 28.378 -34.302 1.00 72.50 87 PHE A CA 1
ATOM 687 C C . PHE A 1 87 ? 21.982 26.985 -33.727 1.00 72.50 87 PHE A C 1
ATOM 689 O O . PHE A 1 87 ? 21.955 26.815 -32.510 1.00 72.50 87 PHE A O 1
ATOM 696 N N . LEU A 1 88 ? 21.816 25.988 -34.596 1.00 63.94 88 LEU A N 1
ATOM 697 C CA . LEU A 1 88 ? 21.605 24.620 -34.175 1.00 63.94 88 LEU A CA 1
ATOM 698 C C . LEU A 1 88 ? 22.959 23.914 -34.089 1.00 63.94 88 LEU A C 1
ATOM 700 O O . LEU A 1 88 ? 23.509 23.468 -35.098 1.00 63.94 88 LEU A O 1
ATOM 704 N N . ILE A 1 89 ? 23.495 23.822 -32.871 1.00 62.44 89 ILE A N 1
ATOM 705 C CA . ILE A 1 89 ? 24.687 23.025 -32.567 1.00 62.44 89 ILE A CA 1
ATOM 706 C C . ILE A 1 89 ? 24.265 21.555 -32.617 1.00 62.44 89 ILE A C 1
ATOM 708 O O . ILE A 1 89 ? 23.826 20.979 -31.625 1.00 62.44 89 ILE A O 1
ATOM 712 N N . THR A 1 90 ? 24.326 20.965 -33.805 1.00 58.47 90 THR A N 1
ATOM 713 C CA . THR A 1 90 ? 24.254 19.511 -33.959 1.00 58.47 90 THR A CA 1
ATOM 714 C C . THR A 1 90 ? 25.657 18.947 -33.784 1.00 58.47 90 THR A C 1
ATOM 716 O O . THR A 1 90 ? 26.619 19.492 -34.336 1.00 58.47 90 THR A O 1
ATOM 719 N N . ASP A 1 91 ? 25.792 17.851 -33.034 1.00 53.00 91 ASP A N 1
ATOM 720 C CA . ASP A 1 91 ? 26.990 17.020 -33.111 1.00 53.00 91 ASP A CA 1
ATOM 721 C C . ASP A 1 91 ? 27.079 16.533 -34.556 1.00 53.00 91 ASP A C 1
ATOM 723 O O . ASP A 1 91 ? 26.347 15.629 -34.966 1.00 53.00 91 ASP A O 1
ATOM 727 N N . LYS A 1 92 ? 27.924 17.177 -35.371 1.00 54.69 92 LYS A N 1
ATOM 728 C CA . LYS A 1 92 ? 28.189 16.720 -36.735 1.00 54.69 92 LYS A CA 1
ATOM 729 C C . LYS A 1 92 ? 28.673 15.287 -36.590 1.00 54.69 92 LYS A C 1
ATOM 731 O O . LYS A 1 92 ? 29.770 15.071 -36.077 1.00 54.69 92 LYS A O 1
ATOM 736 N N . MET A 1 93 ? 27.841 14.318 -36.969 1.00 48.62 93 MET A N 1
ATOM 737 C CA . MET A 1 93 ? 28.212 12.913 -36.911 1.00 48.62 93 MET A CA 1
ATOM 738 C C . MET A 1 93 ? 29.468 12.739 -37.759 1.00 48.62 93 MET A C 1
ATOM 740 O O . MET A 1 93 ? 29.411 12.700 -38.986 1.00 48.62 93 MET A O 1
ATOM 744 N N . ILE A 1 94 ? 30.624 12.670 -37.101 1.00 47.38 94 ILE A N 1
ATOM 745 C CA . ILE A 1 94 ? 31.864 12.252 -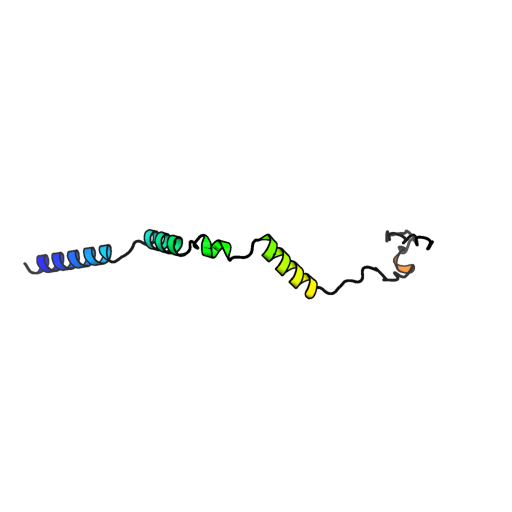37.733 1.00 47.38 94 ILE A CA 1
ATOM 746 C C . ILE A 1 94 ? 31.629 10.781 -38.035 1.00 47.38 94 ILE A C 1
ATOM 748 O O . ILE A 1 94 ? 31.724 9.930 -37.148 1.00 47.38 94 ILE A O 1
ATOM 752 N N . THR A 1 95 ? 31.252 10.489 -39.278 1.00 46.66 95 THR A N 1
ATOM 753 C CA . THR A 1 95 ? 31.203 9.132 -39.810 1.00 46.66 95 THR A CA 1
ATOM 754 C C . THR A 1 95 ? 32.528 8.467 -39.465 1.00 46.66 95 THR A C 1
ATOM 756 O O . THR A 1 95 ? 33.571 8.800 -40.036 1.00 46.66 95 THR A O 1
ATOM 759 N N . ARG A 1 96 ? 32.515 7.561 -38.480 1.00 47.25 96 ARG A N 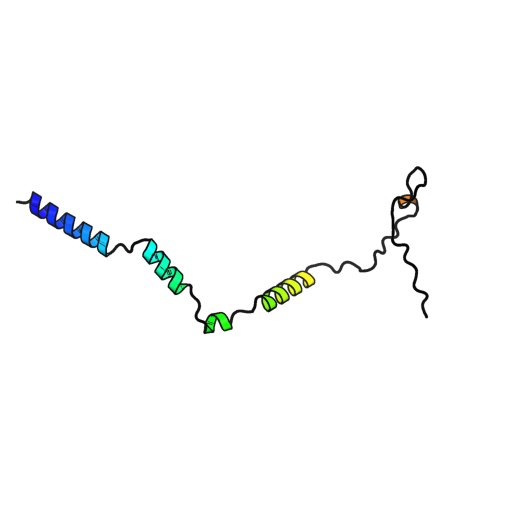1
ATOM 760 C CA . ARG A 1 96 ? 33.657 6.695 -38.204 1.00 47.25 96 ARG A CA 1
ATOM 761 C C . ARG A 1 96 ? 33.911 5.933 -39.498 1.00 47.25 96 ARG A C 1
ATOM 763 O O . ARG A 1 96 ? 33.062 5.147 -39.908 1.00 47.25 96 ARG A O 1
ATOM 770 N N . ARG A 1 97 ? 35.045 6.212 -40.153 1.00 42.09 97 ARG A N 1
ATOM 771 C CA . ARG A 1 97 ? 35.556 5.423 -41.282 1.00 42.09 97 ARG A CA 1
ATOM 772 C C . ARG A 1 97 ? 35.383 3.947 -40.934 1.00 42.09 97 ARG A C 1
ATOM 774 O O . ARG A 1 97 ? 35.953 3.487 -39.943 1.00 42.09 97 ARG A O 1
ATOM 781 N N . GLN A 1 98 ? 34.574 3.242 -41.720 1.00 44.97 98 GLN A N 1
ATOM 782 C CA . GLN A 1 98 ? 34.549 1.788 -41.688 1.00 44.97 98 GLN A CA 1
ATOM 783 C C . GLN A 1 98 ? 35.969 1.303 -42.011 1.00 44.97 98 GLN A C 1
ATOM 785 O O . GLN A 1 98 ? 36.596 1.810 -42.943 1.00 44.97 98 GLN A O 1
ATOM 790 N N . ARG A 1 99 ? 36.496 0.435 -41.144 1.00 40.81 99 ARG A N 1
ATOM 791 C CA . ARG A 1 99 ? 37.745 -0.296 -41.369 1.00 40.81 99 ARG A CA 1
ATOM 792 C C . ARG A 1 99 ? 37.511 -1.414 -42.367 1.00 40.81 99 ARG A C 1
ATOM 794 O O . ARG A 1 99 ? 36.411 -2.004 -42.295 1.00 40.81 99 ARG A O 1
#

Organism: NCBI:txid392032

Radius of gyration: 37.4 Å; chains: 1; bounding box: 74×52×93 Å

Foldseek 3Di:
DVVVVVVVVVVVVVVVCVVPDDDPVVVVVVVVVVPDDDPVRVVPDDDPVVVVVVVVVVVVVVDPPDPPDPPPPPDPVNQADPVRDGDDPDPPPPPPPDD

Secondary structure (DSSP, 8-state):
-HHHHHHHHHHHHHHHHHHHS--HHHHHHHHHHHHS--HHHHHHSPPHHHHHHHHHHHHHHHS----SS------GGGTB-TTS-B-------------

Sequence (99 aa):
KEKLEVREVREKIKQRAINETTPIPRIYDEECAKAMLSNTAIAILPSEREMNSGINKARCAITPIIPTTQLFDIPESYSKTLNKNEFLITDKMITRRQR